Protein AF-A0A2V8RDJ6-F1 (afdb_monomer_lite)

Secondary structure (DSSP, 8-state):
-------S-SSEEEEETTTEEEEEEE-TT--SSTT---SEEEEEEETTEEEEEEESTT--EEEEE-TTS-EEEEESSEEEEE---S------

Radius of gyration: 14.03 Å; chains: 1; bounding box: 27×48×26 Å

Sequence (92 aa):
MPQASFKNLGNFRLAIPGAGEIHLIDIGERKLAGFSRATWGVLIRYQGEECEYRYEGGGELSLNVNDLGQVEISGHGSLVQVDLPAFILKKS

pLDDT: mean 89.57, std 6.58, range [55.03, 95.94]

Structure (mmCIF, N/CA/C/O backbone):
data_AF-A0A2V8RDJ6-F1
#
_entry.id   AF-A0A2V8RDJ6-F1
#
loop_
_atom_site.group_PDB
_atom_site.id
_atom_site.type_symbol
_atom_site.label_atom_id
_atom_site.label_alt_id
_atom_site.label_comp_id
_atom_site.label_asym_id
_atom_site.label_entity_id
_atom_site.label_seq_id
_atom_site.pdbx_PDB_ins_code
_atom_site.Cartn_x
_atom_site.Cartn_y
_atom_site.Cartn_z
_atom_site.occupancy
_atom_site.B_iso_or_equiv
_atom_site.auth_seq_id
_atom_site.auth_comp_id
_atom_site.auth_asym_id
_atom_site.auth_atom_id
_atom_site.pdbx_PDB_model_num
ATOM 1 N N . MET A 1 1 ? -1.923 -21.811 -6.546 1.00 55.03 1 MET A N 1
ATOM 2 C CA . MET A 1 1 ? -3.002 -20.919 -6.065 1.00 55.03 1 MET A CA 1
ATOM 3 C C . MET A 1 1 ? -3.388 -19.987 -7.206 1.00 55.03 1 MET A C 1
ATOM 5 O O . MET A 1 1 ? -2.524 -19.742 -8.044 1.00 55.03 1 MET A O 1
ATOM 9 N N . PRO A 1 2 ? -4.649 -19.541 -7.319 1.00 66.12 2 PRO A N 1
ATOM 10 C CA . PRO A 1 2 ? -5.046 -18.617 -8.377 1.00 66.12 2 PRO A CA 1
ATOM 11 C C . PRO A 1 2 ? -4.247 -17.313 -8.267 1.00 66.12 2 PRO A C 1
ATOM 13 O O . PRO A 1 2 ? -4.176 -16.714 -7.200 1.00 66.12 2 PRO A O 1
ATOM 16 N N . GLN A 1 3 ? -3.636 -16.901 -9.375 1.00 78.00 3 GLN A N 1
ATOM 17 C CA . GLN A 1 3 ? -2.878 -15.661 -9.490 1.00 78.00 3 GLN A CA 1
ATOM 18 C C . GLN A 1 3 ? -3.596 -14.762 -10.492 1.00 78.00 3 GLN A C 1
ATOM 20 O O . GLN A 1 3 ? -3.910 -15.191 -11.603 1.00 78.00 3 GLN A O 1
ATOM 25 N N . ALA A 1 4 ? -3.855 -13.520 -10.099 1.00 82.94 4 ALA A N 1
ATOM 26 C CA . ALA A 1 4 ? -4.408 -12.499 -10.973 1.00 82.94 4 ALA A CA 1
ATOM 27 C C . ALA A 1 4 ? -3.380 -11.379 -11.153 1.00 82.94 4 ALA A C 1
ATOM 29 O O . ALA A 1 4 ? -2.686 -11.009 -10.209 1.00 82.94 4 ALA A O 1
ATOM 30 N N . SER A 1 5 ? -3.285 -10.848 -12.370 1.00 85.56 5 SER A N 1
ATOM 31 C CA . SER A 1 5 ? -2.446 -9.695 -12.689 1.00 85.56 5 SER A CA 1
ATOM 32 C C . SER A 1 5 ? -3.321 -8.603 -13.280 1.00 85.56 5 SER A C 1
ATOM 34 O O . SER A 1 5 ? -4.138 -8.856 -14.167 1.00 85.56 5 SER A O 1
ATOM 36 N N . PHE A 1 6 ? -3.136 -7.388 -12.782 1.00 8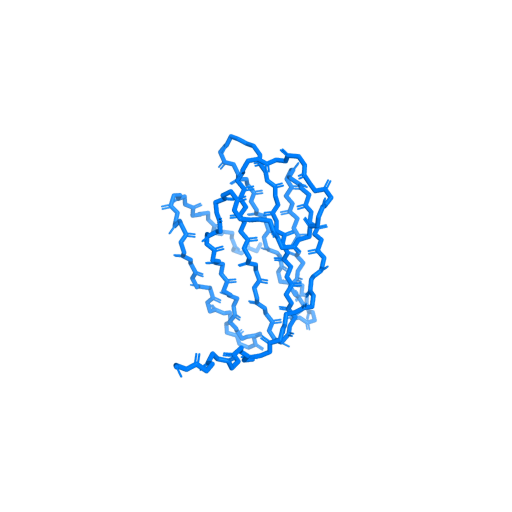5.75 6 PHE A N 1
ATOM 37 C CA . PHE A 1 6 ? -3.853 -6.201 -13.216 1.00 85.75 6 PHE A CA 1
ATOM 38 C C . PHE A 1 6 ? -2.835 -5.127 -13.603 1.00 85.75 6 PHE A C 1
ATOM 40 O O . PHE A 1 6 ? -1.738 -5.085 -13.048 1.00 85.75 6 PHE A O 1
ATOM 47 N N . LYS A 1 7 ? -3.172 -4.264 -14.566 1.00 85.44 7 LYS A N 1
ATOM 48 C CA . LYS A 1 7 ? -2.270 -3.219 -15.074 1.00 85.44 7 LYS A CA 1
ATOM 49 C C . LYS A 1 7 ? -3.008 -1.892 -15.204 1.00 85.44 7 LYS A C 1
ATOM 51 O O . LYS A 1 7 ? -4.188 -1.889 -15.539 1.00 85.44 7 LYS A O 1
ATOM 56 N N . ASN A 1 8 ? -2.289 -0.788 -14.993 1.00 81.06 8 ASN A N 1
ATOM 57 C CA . ASN A 1 8 ? -2.756 0.588 -15.220 1.00 81.06 8 ASN A CA 1
ATOM 58 C C . ASN A 1 8 ? -4.067 0.937 -14.496 1.00 81.06 8 ASN A C 1
ATOM 60 O O . ASN A 1 8 ? -4.981 1.499 -15.092 1.00 81.06 8 ASN A O 1
ATOM 64 N N . LEU A 1 9 ? -4.170 0.577 -13.215 1.00 83.06 9 LEU A N 1
ATOM 65 C CA . LEU A 1 9 ? -5.414 0.735 -12.461 1.00 83.06 9 LEU A CA 1
ATOM 66 C C . LEU A 1 9 ? -5.592 2.127 -11.836 1.00 83.06 9 LEU A C 1
ATOM 68 O O . LEU A 1 9 ? -6.725 2.535 -11.604 1.00 83.06 9 LEU A O 1
ATOM 72 N N . GLY A 1 10 ? -4.505 2.858 -11.557 1.00 86.81 10 GLY A N 1
ATOM 73 C CA . GLY A 1 10 ? -4.572 4.080 -10.749 1.00 86.81 10 GLY A CA 1
ATOM 74 C C . GLY A 1 10 ? -5.164 3.772 -9.370 1.00 86.81 10 GLY A C 1
ATOM 75 O O . GLY A 1 10 ? -4.571 3.023 -8.595 1.00 86.81 10 GLY A O 1
ATOM 76 N N . ASN A 1 11 ? -6.366 4.288 -9.097 1.00 92.38 11 ASN A N 1
ATOM 77 C CA . ASN A 1 11 ? -7.141 3.910 -7.915 1.00 92.38 11 ASN A CA 1
ATOM 78 C C . ASN A 1 11 ? -7.792 2.536 -8.107 1.00 92.38 11 ASN A C 1
ATOM 80 O O . ASN A 1 11 ? -8.538 2.320 -9.061 1.00 92.38 11 ASN A O 1
ATOM 84 N N . PHE A 1 12 ? -7.591 1.629 -7.157 1.00 92.12 12 PHE A N 1
ATOM 85 C CA . PHE A 1 12 ? -8.121 0.273 -7.225 1.00 92.12 12 PHE A CA 1
ATOM 86 C C . PHE A 1 12 ? -8.689 -0.193 -5.888 1.00 92.12 12 PHE A C 1
ATOM 88 O O . PHE A 1 12 ? -8.227 0.194 -4.817 1.00 92.12 12 PHE A O 1
ATOM 95 N N . ARG A 1 13 ? -9.696 -1.063 -5.955 1.00 93.56 13 ARG A N 1
ATOM 96 C CA . ARG A 1 13 ? -10.273 -1.743 -4.796 1.00 93.56 13 ARG A CA 1
ATOM 97 C C . ARG A 1 13 ? -10.277 -3.236 -5.066 1.00 93.56 13 ARG A C 1
ATOM 99 O O . ARG A 1 13 ? -10.854 -3.677 -6.058 1.00 93.56 13 ARG A O 1
ATOM 106 N N . LEU A 1 14 ? -9.679 -3.995 -4.157 1.00 91.12 14 LEU A N 1
ATOM 107 C CA . LEU A 1 14 ? -9.659 -5.449 -4.196 1.00 91.12 14 LEU A CA 1
ATOM 108 C C . LEU A 1 14 ? -10.491 -5.991 -3.034 1.00 91.12 14 LEU A C 1
ATOM 110 O O . LEU A 1 14 ? -10.118 -5.828 -1.875 1.00 91.12 14 LEU A O 1
ATOM 114 N N . ALA A 1 15 ? -11.613 -6.633 -3.352 1.00 91.31 15 ALA A N 1
ATOM 115 C CA . ALA A 1 15 ? -12.418 -7.352 -2.372 1.00 91.31 15 ALA A CA 1
ATOM 116 C C . ALA A 1 15 ? -11.939 -8.805 -2.283 1.00 91.31 15 ALA A C 1
ATOM 118 O O . ALA A 1 15 ? -11.933 -9.523 -3.284 1.00 91.31 15 ALA A O 1
ATOM 119 N N . ILE A 1 16 ? -11.548 -9.231 -1.085 1.00 87.31 16 ILE A N 1
ATOM 120 C CA . ILE A 1 16 ? -11.079 -10.582 -0.790 1.00 87.31 16 ILE A CA 1
ATOM 121 C C . ILE A 1 16 ? -12.140 -11.252 0.093 1.00 87.31 16 ILE A C 1
ATOM 123 O O . ILE A 1 16 ? -12.291 -10.873 1.262 1.00 87.31 16 ILE A O 1
ATOM 127 N N . PRO A 1 17 ? -12.896 -12.238 -0.428 1.00 84.31 17 PRO A N 1
ATOM 128 C CA . PRO A 1 17 ? -13.901 -12.946 0.357 1.00 84.31 17 PRO A CA 1
ATOM 129 C C . PRO A 1 17 ? -13.308 -13.510 1.653 1.00 84.31 17 PRO A C 1
ATOM 131 O O . PRO A 1 17 ? -12.337 -14.259 1.621 1.00 84.31 17 PRO A O 1
ATOM 134 N N . GLY A 1 18 ? -13.882 -13.129 2.795 1.00 83.69 18 GLY A N 1
ATOM 135 C CA . GLY A 1 18 ? -13.431 -13.569 4.119 1.00 83.69 18 GLY A CA 1
ATOM 136 C C . GLY A 1 18 ? -12.270 -12.775 4.734 1.00 83.69 18 GLY A C 1
ATOM 137 O O . GLY A 1 18 ? -12.082 -12.880 5.940 1.00 83.69 18 GLY A O 1
ATOM 138 N N . ALA A 1 19 ? -11.548 -11.949 3.966 1.00 85.12 19 ALA A N 1
ATOM 139 C CA . ALA A 1 19 ? -10.449 -11.116 4.482 1.00 85.12 19 ALA A CA 1
ATOM 140 C C . ALA A 1 19 ? -10.775 -9.607 4.478 1.00 85.12 19 ALA A C 1
ATOM 142 O O . ALA A 1 19 ? -10.189 -8.833 5.229 1.00 85.12 19 ALA A O 1
ATOM 143 N N . GLY A 1 20 ? -11.767 -9.177 3.695 1.00 90.06 20 GLY A N 1
ATOM 144 C CA . GLY A 1 20 ? -12.208 -7.784 3.638 1.00 90.06 20 GLY A CA 1
ATOM 145 C C . GLY A 1 20 ? -11.755 -7.102 2.354 1.00 90.06 20 GLY A C 1
ATOM 146 O O . GLY A 1 20 ? -11.755 -7.716 1.288 1.00 90.06 20 GLY A O 1
ATOM 147 N N . GLU A 1 21 ? -11.423 -5.815 2.433 1.00 93.94 21 GLU A N 1
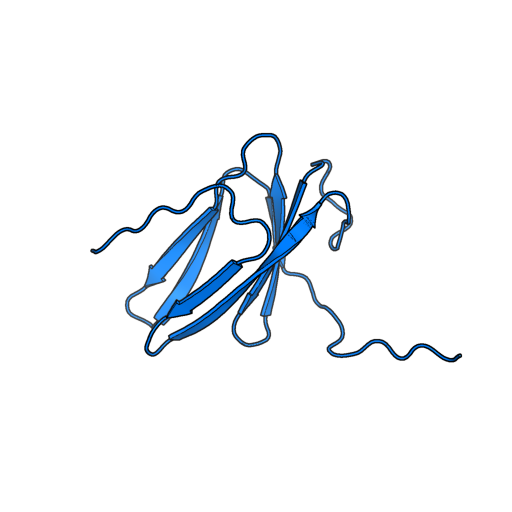ATOM 148 C CA . GLU A 1 21 ? -11.194 -4.990 1.246 1.00 93.94 21 GLU A CA 1
ATOM 149 C C . GLU A 1 21 ? -9.917 -4.172 1.364 1.00 93.94 21 GLU A C 1
ATOM 151 O O . GLU A 1 21 ? -9.702 -3.465 2.349 1.00 93.94 21 GLU A O 1
ATOM 156 N N . ILE A 1 22 ? -9.081 -4.262 0.332 1.00 94.38 22 ILE A N 1
ATOM 157 C CA . ILE A 1 22 ? -7.868 -3.462 0.197 1.00 94.38 22 ILE A CA 1
ATOM 158 C C . ILE A 1 22 ? -8.166 -2.314 -0.760 1.00 94.38 22 ILE A C 1
ATOM 160 O O . ILE A 1 22 ? -8.669 -2.521 -1.869 1.00 94.38 22 ILE A O 1
ATOM 164 N N . HIS A 1 23 ? -7.807 -1.105 -0.345 1.00 95.25 23 HIS A N 1
ATOM 165 C CA . HIS A 1 23 ? -7.889 0.092 -1.169 1.00 95.25 23 HIS A CA 1
ATOM 166 C C . HIS A 1 23 ? -6.488 0.534 -1.567 1.00 95.25 23 HIS A C 1
ATOM 168 O O . HIS A 1 23 ? -5.626 0.695 -0.709 1.00 95.25 23 HIS A O 1
ATOM 174 N N . LEU A 1 24 ? -6.279 0.760 -2.858 1.00 95.25 24 LEU A N 1
ATOM 175 C CA . LEU A 1 24 ? -5.066 1.336 -3.417 1.00 95.25 24 LEU A CA 1
ATOM 176 C C . LEU A 1 24 ? -5.443 2.684 -4.022 1.00 95.25 24 LEU A C 1
ATOM 178 O O . LEU A 1 24 ? -6.298 2.758 -4.904 1.00 95.25 24 LEU A O 1
ATOM 182 N N . ILE A 1 25 ? -4.844 3.750 -3.513 1.00 95.69 25 ILE A N 1
ATOM 183 C CA . ILE A 1 25 ? -5.143 5.125 -3.901 1.00 95.69 25 ILE A CA 1
ATOM 184 C C . ILE A 1 25 ? -3.871 5.713 -4.492 1.00 95.69 25 ILE A C 1
ATOM 186 O O . ILE A 1 25 ? -2.858 5.803 -3.802 1.00 95.69 25 ILE A O 1
ATOM 190 N N . ASP A 1 26 ? -3.919 6.117 -5.754 1.00 94.69 26 ASP A N 1
ATOM 191 C CA . ASP A 1 26 ? -2.821 6.832 -6.388 1.00 94.69 26 ASP A CA 1
ATOM 192 C C . ASP A 1 26 ? -2.644 8.195 -5.710 1.00 94.69 26 ASP A C 1
ATOM 194 O O . ASP A 1 26 ? -3.570 9.010 -5.628 1.00 94.69 26 ASP A O 1
ATOM 198 N N . ILE A 1 27 ? -1.446 8.419 -5.179 1.00 94.81 27 ILE A N 1
ATOM 199 C CA . ILE A 1 27 ? -1.059 9.675 -4.536 1.00 94.81 27 ILE A CA 1
ATOM 200 C C . ILE A 1 27 ? -0.010 10.431 -5.359 1.00 94.81 27 ILE A C 1
ATOM 202 O O . ILE A 1 27 ? 0.360 11.542 -4.977 1.00 94.81 27 ILE A O 1
ATOM 206 N N . GLY A 1 28 ? 0.446 9.878 -6.490 1.00 93.56 28 GLY A N 1
ATOM 207 C CA . GLY A 1 28 ? 1.436 10.487 -7.374 1.00 93.56 28 GLY A CA 1
ATOM 208 C C . GLY A 1 28 ? 2.647 11.019 -6.606 1.00 93.56 28 GLY A C 1
ATOM 209 O O . GLY A 1 28 ? 3.299 10.299 -5.848 1.00 93.56 28 GLY A O 1
ATOM 210 N N . GLU A 1 29 ? 2.914 12.315 -6.746 1.00 94.00 29 GLU A N 1
ATOM 211 C CA . GLU A 1 29 ? 4.032 13.003 -6.087 1.00 94.00 29 GLU A CA 1
ATOM 212 C C . GLU A 1 29 ? 3.801 13.333 -4.607 1.00 94.00 29 GLU A C 1
ATOM 214 O O . GLU A 1 29 ? 4.743 13.709 -3.905 1.00 94.00 29 GLU A O 1
ATOM 219 N N . ARG A 1 30 ? 2.572 13.193 -4.093 1.00 92.62 30 ARG A N 1
ATOM 220 C CA . ARG A 1 30 ? 2.286 13.462 -2.680 1.00 92.62 30 ARG A CA 1
ATOM 221 C C . ARG A 1 30 ? 2.997 12.429 -1.814 1.00 92.62 30 ARG A C 1
ATOM 223 O O . ARG A 1 30 ? 2.749 11.237 -1.948 1.00 92.62 30 ARG A O 1
ATOM 230 N N . LYS A 1 31 ? 3.820 12.915 -0.887 1.00 90.94 31 LYS A N 1
ATOM 231 C CA . LYS A 1 31 ? 4.524 12.095 0.102 1.00 90.94 31 LYS A CA 1
ATOM 232 C C . LYS A 1 31 ? 3.796 12.154 1.437 1.00 90.94 31 LYS A C 1
ATOM 234 O O . LYS A 1 31 ? 3.489 13.244 1.920 1.00 90.94 31 LYS A O 1
ATOM 239 N N . LEU A 1 32 ? 3.517 10.988 2.000 1.00 90.69 32 LEU A N 1
ATOM 240 C CA . LEU A 1 32 ? 2.908 10.807 3.315 1.00 90.69 32 LEU A CA 1
ATOM 241 C C . LEU A 1 32 ? 3.994 10.521 4.354 1.00 90.69 32 LEU A C 1
ATOM 243 O O . LEU A 1 32 ? 3.999 11.137 5.417 1.00 90.69 32 LEU A O 1
ATOM 247 N N . ALA A 1 33 ? 4.969 9.676 4.010 1.00 80.31 33 ALA A N 1
ATOM 248 C CA . ALA A 1 33 ? 6.203 9.498 4.755 1.00 80.31 33 ALA A CA 1
ATOM 249 C C . ALA A 1 33 ? 7.324 10.354 4.138 1.00 80.31 33 ALA A C 1
ATOM 251 O O . ALA A 1 33 ? 7.597 10.332 2.937 1.00 80.31 33 ALA A O 1
ATOM 252 N N . GLY A 1 34 ? 8.028 11.117 4.976 1.00 73.31 34 GLY A N 1
ATOM 253 C CA . GLY A 1 34 ? 9.016 12.111 4.534 1.00 73.31 34 GLY A CA 1
ATOM 254 C C . GLY A 1 34 ? 10.330 11.561 3.959 1.00 73.31 34 GLY A C 1
ATOM 255 O O . GLY A 1 34 ? 11.231 12.345 3.674 1.00 73.31 34 GLY A O 1
ATOM 256 N N . PHE A 1 35 ? 10.482 10.243 3.804 1.00 75.19 35 PHE A N 1
ATOM 257 C CA . PHE A 1 35 ? 11.795 9.620 3.591 1.00 75.19 35 PHE A CA 1
ATOM 258 C C . PHE A 1 35 ? 12.075 9.148 2.158 1.00 75.19 35 PHE A C 1
ATOM 260 O O . PHE A 1 35 ? 13.238 8.946 1.809 1.00 75.19 35 PHE A O 1
ATOM 267 N N . SER A 1 36 ? 11.064 8.993 1.295 1.00 84.12 36 SER A N 1
ATOM 268 C CA . SER A 1 36 ? 11.302 8.485 -0.063 1.00 84.12 36 SER A CA 1
ATOM 269 C C . SER A 1 36 ? 11.677 9.586 -1.058 1.00 84.12 36 SER A C 1
ATOM 271 O O . SER A 1 36 ? 11.071 10.663 -1.106 1.00 84.12 36 SER A O 1
ATOM 273 N N . ARG A 1 37 ? 12.662 9.298 -1.915 1.00 87.56 37 ARG A N 1
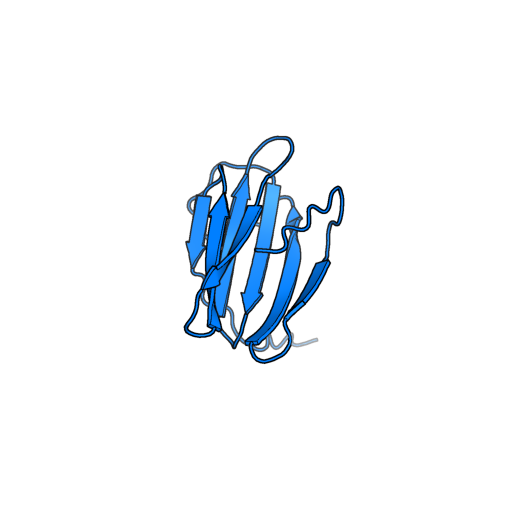ATOM 274 C CA . ARG A 1 37 ? 13.017 10.140 -3.070 1.00 87.56 37 ARG A CA 1
ATOM 275 C C . ARG A 1 37 ? 12.176 9.848 -4.312 1.00 87.56 37 ARG A C 1
ATOM 277 O O . ARG A 1 37 ? 12.235 10.650 -5.232 1.00 87.56 37 ARG A O 1
ATOM 284 N N . ALA A 1 38 ? 11.405 8.762 -4.320 1.00 92.25 38 ALA A N 1
ATOM 285 C CA . ALA A 1 38 ? 10.672 8.343 -5.505 1.00 92.25 38 ALA A CA 1
ATOM 286 C C . ALA A 1 38 ? 9.515 9.295 -5.850 1.00 92.25 38 ALA A C 1
ATOM 288 O O . ALA A 1 38 ? 8.888 9.877 -4.954 1.00 92.25 38 ALA A O 1
ATOM 289 N N . THR A 1 39 ? 9.227 9.416 -7.142 1.00 93.56 39 THR A N 1
ATOM 290 C CA . THR A 1 39 ? 8.267 10.352 -7.741 1.00 93.56 39 THR A CA 1
ATOM 291 C C . THR A 1 39 ? 6.833 9.867 -7.603 1.00 93.56 39 THR A C 1
ATOM 293 O O . THR A 1 39 ? 5.957 10.654 -7.261 1.00 93.56 39 THR A O 1
ATOM 296 N N . TRP A 1 40 ? 6.591 8.568 -7.768 1.00 94.19 40 TRP A N 1
ATOM 297 C CA . TRP A 1 40 ? 5.245 7.998 -7.754 1.00 94.19 40 TRP A CA 1
ATOM 298 C C . TRP A 1 40 ? 4.954 7.280 -6.447 1.00 94.19 40 TRP A C 1
ATOM 300 O O . TRP A 1 40 ? 5.862 6.772 -5.777 1.00 94.19 40 TRP A O 1
ATOM 310 N N . GLY A 1 41 ? 3.676 7.213 -6.083 1.00 94.38 41 GLY A N 1
ATOM 311 C CA . GLY A 1 41 ? 3.273 6.456 -4.918 1.00 94.38 41 GLY A CA 1
ATOM 312 C C . GLY A 1 41 ? 1.811 6.073 -4.881 1.00 94.38 41 GLY A C 1
ATOM 313 O O . GLY A 1 41 ? 0.968 6.647 -5.566 1.00 94.38 41 GLY A O 1
ATOM 314 N N . VAL A 1 42 ? 1.539 5.090 -4.033 1.00 95.19 42 VAL A N 1
ATOM 315 C CA . VAL A 1 42 ? 0.212 4.552 -3.757 1.00 95.19 42 VAL A CA 1
ATOM 316 C C . VAL A 1 42 ? 0.025 4.505 -2.247 1.00 95.19 42 VAL A C 1
ATOM 318 O O . VAL A 1 42 ? 0.874 3.977 -1.531 1.00 95.19 42 VAL A O 1
ATOM 321 N N . LEU A 1 43 ? -1.093 5.037 -1.763 1.00 95.94 43 LEU A N 1
ATOM 32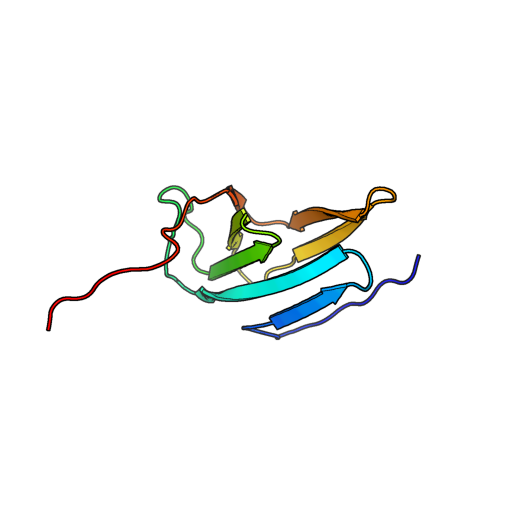2 C CA . LEU A 1 43 ? -1.575 4.788 -0.411 1.00 95.94 43 LEU A CA 1
ATOM 323 C C . LEU A 1 43 ? -2.399 3.503 -0.419 1.00 95.94 43 LEU A C 1
ATOM 325 O O . LEU A 1 43 ? -3.429 3.418 -1.088 1.00 95.94 43 LEU A O 1
ATOM 329 N N . ILE A 1 44 ? -1.947 2.518 0.341 1.00 95.44 44 ILE A N 1
ATOM 330 C CA . ILE A 1 44 ? -2.620 1.242 0.537 1.00 95.44 44 ILE A CA 1
ATOM 331 C C . ILE A 1 44 ? -3.317 1.283 1.893 1.00 95.44 44 ILE A C 1
ATOM 333 O O . ILE A 1 44 ? -2.703 1.663 2.888 1.00 95.44 44 ILE A O 1
ATOM 337 N N . ARG A 1 45 ? -4.595 0.905 1.935 1.00 95.25 45 ARG A N 1
ATOM 338 C CA . ARG A 1 45 ? -5.391 0.858 3.167 1.00 95.25 45 ARG A CA 1
ATOM 339 C C . ARG A 1 45 ? -6.056 -0.499 3.314 1.00 95.25 45 ARG A C 1
ATOM 341 O O . ARG A 1 45 ? -6.690 -0.970 2.365 1.00 95.25 45 ARG A O 1
ATOM 348 N N . TYR A 1 46 ? -5.939 -1.097 4.493 1.00 94.69 46 TYR A N 1
ATOM 349 C CA . TYR A 1 46 ? -6.539 -2.390 4.804 1.00 94.69 46 TYR A CA 1
ATOM 350 C C . TYR A 1 46 ? -6.801 -2.505 6.307 1.00 94.69 46 TYR A C 1
ATOM 352 O O . TYR A 1 46 ? -5.888 -2.336 7.103 1.00 94.69 46 TYR A O 1
ATOM 360 N N . GLN A 1 47 ? -8.048 -2.792 6.697 1.00 91.50 47 GLN A N 1
ATOM 361 C CA . GLN A 1 47 ? -8.438 -3.074 8.092 1.00 91.50 47 GLN A CA 1
ATOM 362 C C . GLN A 1 47 ? -8.003 -2.008 9.126 1.00 91.50 47 GLN A C 1
ATOM 364 O O . GLN A 1 47 ? -7.722 -2.329 10.274 1.00 91.50 47 GLN A O 1
ATOM 369 N N . GLY A 1 48 ? -7.975 -0.732 8.726 1.00 90.62 48 GLY A N 1
ATOM 370 C CA . GLY A 1 48 ? -7.571 0.380 9.597 1.00 90.62 48 GLY A CA 1
ATOM 371 C C . GLY A 1 48 ? -6.069 0.660 9.625 1.00 90.62 48 GLY A C 1
ATOM 372 O O . GLY A 1 48 ? -5.666 1.612 10.275 1.00 90.62 48 GLY A O 1
ATOM 373 N N . GLU A 1 49 ? -5.271 -0.119 8.897 1.00 93.38 49 GLU A N 1
ATOM 374 C CA . GLU A 1 49 ? -3.847 0.129 8.691 1.00 93.38 49 GLU A CA 1
ATOM 375 C C . GLU A 1 49 ? -3.610 0.842 7.357 1.00 93.38 49 GLU A C 1
ATOM 377 O O . GLU A 1 49 ? -4.281 0.567 6.348 1.00 93.38 49 GLU A O 1
ATOM 382 N N . GLU A 1 50 ? -2.610 1.721 7.334 1.00 95.06 50 GLU A N 1
ATOM 383 C CA . GLU A 1 50 ? -2.174 2.430 6.140 1.00 95.06 50 GLU A CA 1
ATOM 384 C C . GLU A 1 50 ? -0.688 2.216 5.832 1.00 95.06 50 GLU A C 1
ATOM 386 O O . GLU A 1 50 ? 0.190 2.246 6.693 1.00 95.06 50 GLU A O 1
ATOM 391 N N . CYS A 1 51 ? -0.390 2.037 4.547 1.00 94.94 51 CYS A N 1
ATOM 392 C CA . CYS A 1 51 ? 0.968 1.908 4.045 1.00 94.94 51 CYS A CA 1
ATOM 393 C C . CYS A 1 51 ? 1.162 2.787 2.813 1.00 94.94 51 CYS A C 1
ATOM 395 O O . CYS A 1 51 ? 0.372 2.757 1.870 1.00 94.94 51 CYS A O 1
ATOM 397 N N . GLU A 1 52 ? 2.236 3.565 2.806 1.00 95.56 52 GLU A N 1
ATOM 398 C CA . GLU A 1 52 ? 2.701 4.267 1.625 1.00 95.56 52 GLU A CA 1
ATOM 399 C C . GLU A 1 52 ? 3.681 3.384 0.847 1.00 95.56 52 GLU A C 1
ATOM 401 O O . GLU A 1 52 ? 4.737 2.998 1.353 1.00 95.56 52 GLU A O 1
ATOM 406 N N . TYR A 1 53 ? 3.350 3.113 -0.415 1.00 95.12 53 TYR A N 1
ATOM 407 C CA . TYR A 1 53 ? 4.265 2.533 -1.387 1.00 95.12 53 TYR A CA 1
ATOM 408 C C . TYR A 1 53 ? 4.822 3.616 -2.305 1.00 95.12 53 TYR A C 1
ATOM 410 O O . TYR A 1 53 ? 4.057 4.377 -2.893 1.00 95.12 53 TYR A O 1
ATOM 418 N N . ARG A 1 54 ? 6.144 3.673 -2.472 1.00 95.44 54 ARG A N 1
ATOM 419 C CA . ARG A 1 54 ? 6.840 4.664 -3.308 1.00 95.44 54 ARG A CA 1
ATOM 420 C C . ARG A 1 54 ? 7.729 3.982 -4.338 1.00 95.44 54 ARG A C 1
ATOM 422 O O . ARG A 1 54 ? 8.530 3.128 -3.966 1.00 95.44 54 ARG A O 1
ATOM 429 N N . TYR A 1 55 ? 7.631 4.376 -5.606 1.00 93.81 55 TYR A N 1
ATOM 430 C CA . TYR A 1 55 ? 8.314 3.699 -6.713 1.00 93.81 55 TYR A CA 1
ATOM 431 C C . TYR A 1 55 ? 8.696 4.647 -7.861 1.00 93.81 55 TYR A C 1
ATOM 433 O O . TYR A 1 55 ? 8.236 5.786 -7.940 1.00 93.81 55 TYR A O 1
ATOM 441 N N . GLU A 1 56 ? 9.543 4.144 -8.759 1.00 93.94 56 GLU A N 1
ATOM 442 C CA . GLU A 1 56 ? 9.894 4.778 -10.032 1.00 93.94 56 GLU A CA 1
ATOM 443 C C . GLU A 1 56 ? 9.474 3.891 -11.210 1.00 93.94 56 GLU A C 1
ATOM 445 O O . GLU A 1 56 ? 9.403 2.665 -11.089 1.00 93.94 56 GLU A O 1
ATOM 450 N N . GLY A 1 57 ? 9.198 4.505 -12.362 1.00 89.62 57 GLY A N 1
ATOM 451 C CA . GLY A 1 57 ? 8.786 3.783 -13.569 1.00 89.62 57 GLY A CA 1
ATOM 452 C C . GLY A 1 57 ? 7.417 3.103 -13.439 1.00 89.62 57 GLY A C 1
ATOM 453 O O . GLY A 1 57 ? 6.454 3.718 -12.998 1.00 89.62 57 GLY A O 1
ATOM 454 N N . GLY A 1 58 ? 7.320 1.841 -13.871 1.00 83.88 58 GLY A N 1
ATOM 455 C CA . GLY A 1 58 ? 6.048 1.131 -14.064 1.00 83.88 58 GLY A CA 1
ATOM 456 C C . GLY A 1 58 ? 5.373 0.552 -12.818 1.00 83.88 58 GLY A C 1
ATOM 457 O O . GLY A 1 58 ? 4.309 -0.026 -12.984 1.00 83.88 58 GLY A O 1
ATOM 458 N N . GLY A 1 59 ? 5.973 0.683 -11.627 1.00 84.69 59 GLY A N 1
ATOM 459 C CA . GLY A 1 59 ? 5.387 0.313 -10.328 1.00 84.69 59 GLY A CA 1
ATOM 460 C C . GLY A 1 59 ? 4.760 -1.081 -10.240 1.00 84.69 59 GLY A C 1
ATOM 461 O O . GLY A 1 59 ? 3.624 -1.286 -10.649 1.00 84.69 59 GLY A O 1
ATOM 462 N N . GLU A 1 60 ? 5.443 -2.032 -9.606 1.00 90.56 60 GLU A N 1
ATOM 463 C CA . GLU A 1 60 ? 4.888 -3.372 -9.374 1.00 90.56 60 GLU A CA 1
ATOM 464 C C . GLU A 1 60 ? 4.630 -3.615 -7.885 1.00 90.56 60 GLU A C 1
ATOM 466 O O . GLU A 1 60 ? 5.505 -3.356 -7.054 1.00 90.56 60 GLU A O 1
ATOM 471 N N . LEU A 1 61 ? 3.428 -4.098 -7.562 1.00 90.94 61 LEU A N 1
ATOM 472 C CA . LEU A 1 61 ? 3.003 -4.511 -6.225 1.00 90.94 61 LEU A CA 1
ATOM 473 C C . LEU A 1 61 ? 2.454 -5.935 -6.290 1.00 90.94 61 LEU A C 1
ATOM 475 O O . LEU A 1 61 ? 1.589 -6.239 -7.111 1.00 90.94 61 LEU A O 1
ATOM 479 N N . SER A 1 62 ? 2.931 -6.779 -5.384 1.00 92.75 62 SER A N 1
ATOM 480 C CA . SER A 1 62 ? 2.421 -8.124 -5.146 1.00 92.75 62 SER A CA 1
ATOM 481 C C . SER A 1 62 ? 1.690 -8.163 -3.811 1.00 92.75 62 SER A C 1
ATOM 483 O O . SER A 1 62 ? 2.220 -7.729 -2.788 1.00 92.75 62 SER A O 1
ATOM 485 N N . LEU A 1 63 ? 0.470 -8.694 -3.843 1.00 91.12 63 LEU A N 1
ATOM 486 C CA . LEU A 1 63 ? -0.378 -8.923 -2.678 1.00 91.12 63 LEU A CA 1
ATOM 487 C C . LEU A 1 63 ? -0.569 -10.431 -2.533 1.00 91.12 63 LEU A C 1
ATOM 489 O O . LEU A 1 63 ? -1.101 -11.069 -3.442 1.00 91.12 63 LEU A O 1
ATOM 493 N N . ASN A 1 64 ? -0.140 -10.989 -1.407 1.00 92.31 64 ASN A N 1
ATOM 494 C CA . ASN A 1 64 ? -0.362 -12.386 -1.059 1.00 92.31 64 ASN A CA 1
ATOM 495 C C . ASN A 1 64 ? -1.302 -12.464 0.145 1.00 92.31 64 ASN A C 1
ATOM 497 O O . ASN A 1 64 ? -1.113 -11.742 1.119 1.00 92.31 64 ASN A O 1
ATOM 501 N N . VAL A 1 65 ? -2.318 -13.322 0.079 1.00 89.56 65 VAL A N 1
ATOM 502 C CA . VAL A 1 65 ? -3.184 -13.612 1.228 1.00 89.56 65 VAL A CA 1
ATOM 503 C C . VAL A 1 65 ? -2.760 -14.966 1.759 1.00 89.56 65 VAL A C 1
ATOM 505 O O . VAL A 1 65 ? -2.917 -15.966 1.060 1.00 89.56 65 VAL A O 1
ATOM 508 N N . ASN A 1 66 ? -2.179 -14.995 2.954 1.00 90.62 66 ASN A N 1
ATOM 509 C CA . ASN A 1 66 ? -1.697 -16.241 3.538 1.00 90.62 66 ASN A CA 1
ATOM 510 C C . ASN A 1 66 ? -2.840 -17.065 4.159 1.00 90.62 66 ASN A C 1
ATOM 512 O O . ASN A 1 66 ? -3.989 -16.622 4.233 1.00 90.62 66 ASN A O 1
ATOM 516 N N . ASP A 1 67 ? -2.519 -18.267 4.638 1.00 88.62 67 ASP A N 1
ATOM 517 C CA . ASP A 1 67 ? -3.503 -19.217 5.180 1.00 88.62 67 ASP A CA 1
ATOM 518 C C . ASP A 1 67 ? -4.222 -18.714 6.448 1.00 88.62 67 ASP A C 1
ATOM 520 O O . ASP A 1 67 ? -5.232 -19.284 6.861 1.00 88.62 67 ASP A O 1
ATOM 524 N N . LEU A 1 68 ? -3.728 -17.633 7.063 1.00 89.62 68 LEU A N 1
ATOM 525 C CA . LEU A 1 68 ? -4.345 -16.965 8.211 1.00 89.62 68 LEU A CA 1
ATOM 526 C C . LEU A 1 68 ? -5.215 -15.763 7.803 1.00 89.62 68 LEU A C 1
ATOM 528 O O . LEU A 1 68 ? -5.727 -15.058 8.670 1.00 89.62 68 LEU A O 1
ATOM 532 N N . GLY A 1 69 ? -5.376 -15.502 6.502 1.00 85.50 69 GLY A N 1
ATOM 533 C CA . GLY A 1 69 ? -6.119 -14.350 5.985 1.00 85.50 69 GLY A CA 1
ATOM 534 C C . GLY A 1 69 ? -5.370 -13.020 6.114 1.00 85.50 69 GLY A C 1
ATOM 535 O O . GLY A 1 69 ? -5.977 -11.955 5.975 1.00 85.50 69 GLY A O 1
ATOM 536 N N . GLN A 1 70 ? -4.062 -13.053 6.386 1.00 88.62 70 GLN A N 1
ATOM 537 C CA . GLN A 1 70 ? -3.238 -11.848 6.443 1.00 88.62 70 GLN A CA 1
ATOM 538 C C . GLN A 1 70 ? -2.804 -11.450 5.035 1.00 88.62 70 GLN A C 1
ATOM 540 O O . GLN A 1 70 ? -2.507 -12.306 4.203 1.00 88.62 70 GLN A O 1
ATOM 545 N N . VAL A 1 71 ? -2.749 -10.143 4.787 1.00 89.94 71 VAL A N 1
ATOM 546 C CA . VAL A 1 71 ? -2.292 -9.580 3.517 1.00 89.94 71 VAL A CA 1
ATOM 547 C C . VAL A 1 71 ? -0.816 -9.222 3.642 1.00 89.94 71 VAL A C 1
ATOM 549 O O . VAL A 1 71 ? -0.441 -8.337 4.407 1.00 89.94 71 VAL A O 1
ATOM 552 N N . GLU A 1 72 ? 0.013 -9.894 2.860 1.00 92.50 72 GLU A N 1
ATOM 553 C CA . GLU A 1 72 ? 1.439 -9.631 2.716 1.00 92.50 72 GLU A CA 1
ATOM 554 C C . GLU A 1 72 ? 1.660 -8.793 1.455 1.00 92.50 72 GLU A C 1
ATOM 556 O O . GLU A 1 72 ? 1.242 -9.170 0.356 1.00 92.50 72 GLU A O 1
ATOM 561 N N . ILE A 1 73 ? 2.312 -7.640 1.613 1.00 92.56 73 ILE A N 1
ATOM 562 C CA . ILE A 1 73 ? 2.559 -6.687 0.528 1.00 92.56 73 ILE A CA 1
ATOM 563 C C . ILE A 1 73 ? 4.053 -6.644 0.239 1.00 92.56 73 ILE A C 1
ATOM 565 O O . ILE A 1 73 ? 4.865 -6.469 1.146 1.00 92.56 73 ILE A O 1
ATOM 569 N N . SER A 1 74 ? 4.420 -6.765 -1.032 1.00 93.75 74 SER A N 1
ATOM 570 C CA . SER A 1 74 ? 5.796 -6.581 -1.490 1.00 93.75 74 SER A CA 1
ATOM 571 C C . SER A 1 74 ? 5.842 -5.856 -2.831 1.00 93.75 74 SER A C 1
ATOM 573 O O . SER A 1 74 ? 4.867 -5.823 -3.580 1.00 93.75 74 SER A O 1
ATOM 575 N N . GLY A 1 75 ? 6.979 -5.242 -3.131 1.00 91.12 75 GLY A N 1
ATOM 576 C CA . GLY A 1 75 ? 7.211 -4.526 -4.378 1.00 91.12 75 GLY A CA 1
ATOM 577 C C . GLY A 1 75 ? 8.666 -4.089 -4.480 1.00 91.12 75 GLY A C 1
ATOM 578 O O . GLY A 1 75 ? 9.412 -4.154 -3.505 1.00 91.12 75 GLY A O 1
ATOM 579 N N . HIS A 1 76 ? 9.075 -3.641 -5.663 1.00 90.00 76 HIS A N 1
ATOM 580 C CA . HIS A 1 76 ? 10.442 -3.161 -5.904 1.00 90.00 76 HIS A CA 1
ATOM 581 C C . HIS A 1 76 ? 10.704 -1.747 -5.357 1.00 90.00 76 HIS A C 1
ATOM 583 O O . HIS A 1 76 ? 11.850 -1.304 -5.306 1.00 90.00 76 HIS A O 1
ATOM 589 N N . GLY A 1 77 ? 9.647 -1.027 -4.982 1.00 90.38 77 GLY A N 1
ATOM 590 C CA . GLY A 1 77 ? 9.719 0.273 -4.329 1.00 90.38 77 GLY A CA 1
ATOM 591 C C . GLY A 1 77 ? 9.932 0.193 -2.814 1.00 90.38 77 GLY A C 1
ATOM 592 O O . GLY A 1 77 ? 10.259 -0.846 -2.249 1.00 90.38 77 GLY A O 1
ATOM 593 N N . SER A 1 78 ? 9.734 1.321 -2.137 1.00 92.62 78 SER A N 1
ATOM 594 C CA . SER A 1 78 ? 9.781 1.413 -0.674 1.00 92.62 78 SER A CA 1
ATOM 595 C C . SER A 1 78 ? 8.375 1.332 -0.094 1.00 92.62 78 SER A C 1
ATOM 597 O O . SER A 1 78 ? 7.497 2.070 -0.537 1.00 92.62 78 SER A O 1
ATOM 599 N N . LEU A 1 79 ? 8.183 0.472 0.904 1.00 93.62 79 LEU A N 1
ATOM 600 C CA . LEU A 1 79 ? 6.951 0.352 1.682 1.00 93.62 79 LEU A CA 1
ATOM 601 C C . LEU A 1 79 ? 7.198 0.906 3.081 1.00 93.62 79 LEU A C 1
ATOM 603 O O . LEU A 1 79 ? 8.153 0.504 3.746 1.00 93.62 79 LEU A O 1
ATOM 607 N N . VAL A 1 80 ? 6.352 1.832 3.519 1.00 94.44 80 VAL A N 1
ATOM 608 C CA . VAL A 1 80 ? 6.432 2.436 4.852 1.00 94.44 80 VAL A CA 1
ATOM 609 C C . VAL A 1 80 ? 5.032 2.492 5.441 1.00 94.44 80 VAL A C 1
ATOM 611 O O . VAL A 1 80 ? 4.106 2.963 4.787 1.00 94.44 80 VAL A O 1
ATOM 614 N N . GLN A 1 81 ? 4.860 2.000 6.664 1.00 94.44 81 GLN A N 1
ATOM 615 C CA . GLN A 1 81 ? 3.602 2.158 7.391 1.00 94.44 81 GLN A CA 1
ATOM 616 C C . GLN A 1 81 ? 3.428 3.628 7.783 1.00 94.44 81 GLN A C 1
ATOM 618 O O . GLN A 1 81 ? 4.387 4.282 8.199 1.00 94.44 81 GLN A O 1
ATOM 623 N N . VAL A 1 82 ? 2.220 4.154 7.617 1.00 94.56 82 VAL A N 1
ATOM 624 C CA . VAL A 1 82 ? 1.886 5.542 7.943 1.00 94.56 82 VAL A CA 1
ATOM 625 C C . VAL A 1 82 ? 0.666 5.564 8.848 1.00 94.56 82 VAL A C 1
ATOM 627 O O . VAL A 1 82 ? -0.202 4.713 8.724 1.00 94.56 82 VAL A O 1
ATOM 630 N N . ASP A 1 83 ? 0.608 6.543 9.743 1.00 92.00 83 ASP A N 1
ATOM 631 C CA . ASP A 1 83 ? -0.553 6.784 10.598 1.00 92.00 83 ASP A CA 1
ATOM 632 C C . ASP A 1 83 ? -1.247 8.057 10.110 1.00 92.00 83 ASP A C 1
ATOM 634 O O . ASP A 1 83 ? -0.652 9.144 10.102 1.00 92.00 83 ASP A O 1
ATOM 638 N N . LEU A 1 84 ? -2.477 7.912 9.614 1.00 90.94 84 LEU A N 1
ATOM 639 C CA . LEU A 1 84 ? -3.272 9.017 9.094 1.00 90.94 84 LEU A CA 1
ATOM 640 C C . LEU A 1 84 ? -4.501 9.246 9.977 1.00 90.94 84 LEU A C 1
ATOM 642 O O . LEU A 1 84 ? -5.227 8.307 10.298 1.00 90.94 84 LEU A O 1
ATOM 646 N N . PRO A 1 85 ? -4.830 10.509 10.304 1.00 89.94 85 PRO A N 1
ATOM 647 C CA . PRO A 1 85 ? -6.053 10.788 11.034 1.00 89.94 85 PRO A CA 1
ATOM 648 C C . PRO A 1 85 ? -7.271 10.376 10.200 1.00 89.94 85 PRO A C 1
ATOM 650 O O . PRO A 1 85 ? -7.390 10.731 9.025 1.00 89.94 85 PRO A O 1
ATOM 653 N N . ALA A 1 86 ? -8.227 9.702 10.843 1.00 86.62 86 ALA A N 1
ATOM 654 C CA . ALA A 1 86 ? -9.467 9.260 10.203 1.00 86.62 86 ALA A CA 1
ATOM 655 C C . ALA A 1 86 ? -10.293 10.418 9.605 1.00 86.62 86 ALA A C 1
ATOM 657 O O . ALA A 1 86 ? -11.060 10.219 8.663 1.00 86.62 86 ALA A O 1
ATOM 658 N N . PHE A 1 87 ? -10.141 11.635 10.136 1.00 89.62 87 PHE A N 1
ATOM 659 C CA . PHE A 1 87 ? -10.766 12.845 9.613 1.00 89.62 87 PHE A CA 1
ATOM 660 C C . PHE A 1 87 ? -9.870 14.069 9.817 1.00 89.62 87 PHE A C 1
ATOM 662 O O . PHE A 1 87 ? -9.192 14.213 10.832 1.00 89.62 87 PHE A O 1
ATOM 669 N N . ILE A 1 88 ? -9.917 14.993 8.856 1.00 91.25 88 ILE A N 1
ATOM 670 C CA . ILE A 1 88 ? -9.289 16.314 8.957 1.00 91.25 88 ILE A CA 1
ATOM 671 C C . ILE A 1 88 ? -10.408 17.352 9.009 1.00 91.25 88 ILE A C 1
ATOM 673 O O . ILE A 1 88 ? -11.178 17.492 8.059 1.00 91.25 88 ILE A O 1
ATOM 677 N N . LEU A 1 89 ? -10.490 18.102 10.109 1.00 92.81 89 LEU A N 1
ATOM 678 C CA . LEU A 1 89 ? -11.445 19.199 10.250 1.00 92.81 89 LEU A CA 1
ATOM 679 C C . LEU A 1 89 ? -10.881 20.453 9.575 1.00 92.81 89 LEU A C 1
ATOM 681 O O . LEU A 1 89 ? -9.896 21.024 10.041 1.00 92.81 89 LEU A O 1
ATOM 685 N N . LYS A 1 90 ? -11.515 20.904 8.491 1.00 91.44 90 LYS A N 1
ATOM 686 C CA . LYS A 1 90 ? -11.236 22.219 7.903 1.00 91.44 90 LYS A CA 1
ATOM 687 C C . LYS A 1 90 ? -12.264 23.219 8.413 1.00 91.44 90 LYS A C 1
ATOM 689 O O . LYS A 1 90 ? -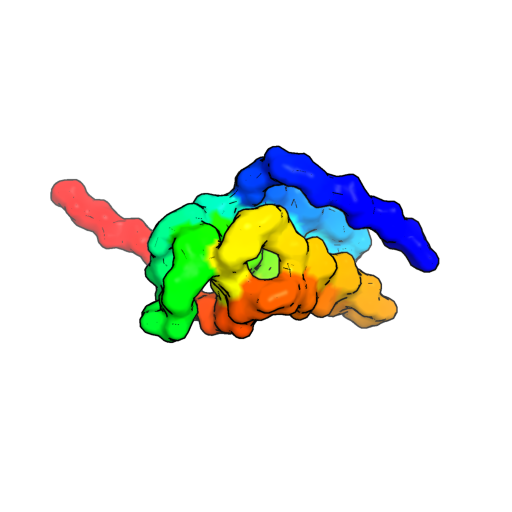13.457 23.034 8.193 1.00 91.44 90 LYS A O 1
ATOM 694 N N . LYS A 1 91 ? -11.802 24.273 9.088 1.00 84.38 91 LYS A N 1
ATOM 695 C CA . LYS A 1 91 ? -12.638 25.450 9.343 1.00 84.38 91 LYS A CA 1
ATOM 696 C C . LYS A 1 91 ? -12.725 26.257 8.047 1.00 84.38 91 LYS A C 1
ATOM 698 O O . LYS A 1 91 ? -11.689 26.528 7.441 1.00 84.38 91 LYS A O 1
ATOM 703 N N . SER A 1 92 ? -13.951 26.553 7.627 1.00 75.88 92 SER A N 1
ATOM 704 C CA . SER A 1 92 ? -14.277 27.514 6.569 1.00 75.88 92 SER A CA 1
ATOM 705 C C . SER A 1 92 ? -14.062 28.942 7.044 1.00 75.88 92 SER A C 1
ATOM 707 O O . SER A 1 92 ? -14.438 29.192 8.214 1.00 75.88 92 SER A O 1
#

Foldseek 3Di:
DDDDDDADPQWDWDQDVPLGIKTWHWPFQDDQDPPDPARTWIWIDGPQ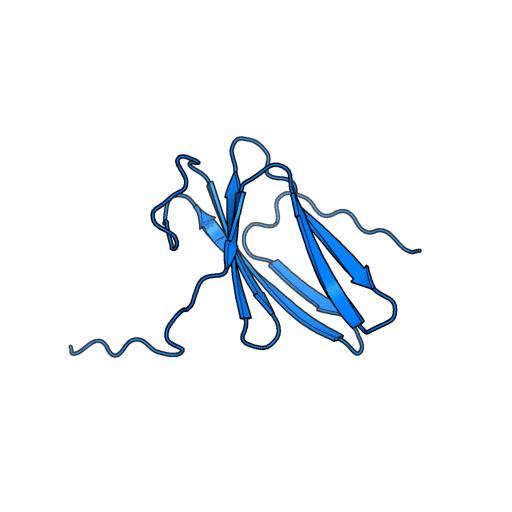WIKIWGDDDRWDKDWDQDPVRDTDIDTPTDIDTGHDPPDDDDDD